Protein AF-A0A0P0W2U0-F1 (afdb_monomer)

Solvent-accessible surface area (backbone atoms only — not comparable to full-atom values): 4241 Å² total; per-residue (Å²): 118,91,59,81,68,39,58,57,51,48,45,43,36,36,74,70,62,42,58,53,71,80,69,77,67,94,45,84,80,52,35,62,57,34,47,52,53,34,50,48,56,56,73,39,54,88,54,77,64,52,32,59,48,20,53,52,43,50,52,53,50,52,52,52,56,53,48,56,55,61,75,75,106

Mean predicted aligned error: 5.79 Å

Organism: Oryza sativa subsp. japonica (NCBI:txid39947)

Structure (mmCIF, N/CA/C/O backbone):
data_AF-A0A0P0W2U0-F1
#
_entry.id   AF-A0A0P0W2U0-F1
#
loop_
_atom_site.group_PDB
_atom_site.id
_atom_site.type_symbol
_atom_site.label_atom_id
_atom_site.label_alt_id
_atom_site.label_comp_id
_atom_site.label_asym_id
_atom_site.label_entity_id
_atom_site.label_seq_id
_atom_site.pdbx_PDB_ins_code
_atom_site.Cartn_x
_atom_site.Cartn_y
_atom_site.Cartn_z
_atom_site.occupancy
_atom_site.B_iso_or_equiv
_atom_site.auth_seq_id
_atom_site.auth_comp_id
_atom_site.auth_asym_id
_atom_site.auth_atom_id
_atom_site.pdbx_PDB_model_num
ATOM 1 N N . PRO A 1 1 ? 7.602 2.656 -1.172 1.00 88.69 1 PRO A N 1
ATOM 2 C CA . PRO A 1 1 ? 8.091 2.300 0.185 1.00 88.69 1 PRO A CA 1
ATOM 3 C C . PRO A 1 1 ? 9.617 2.430 0.208 1.00 88.69 1 PRO A C 1
ATOM 5 O O . PRO A 1 1 ? 10.241 2.179 -0.819 1.00 88.69 1 PRO A O 1
ATOM 8 N N . LEU A 1 2 ? 10.198 2.860 1.326 1.00 86.94 2 LEU A N 1
ATOM 9 C CA . LEU A 1 2 ? 11.640 3.087 1.463 1.00 86.94 2 LEU A CA 1
ATOM 10 C C . LEU A 1 2 ? 12.299 2.040 2.363 1.00 86.94 2 LEU A C 1
ATOM 12 O O . LEU A 1 2 ? 13.358 1.525 2.017 1.00 86.94 2 LEU A O 1
ATOM 16 N N . CYS A 1 3 ? 11.685 1.698 3.496 1.00 88.31 3 CYS A N 1
ATOM 17 C CA . CYS A 1 3 ? 12.267 0.757 4.453 1.00 88.31 3 CYS A CA 1
ATOM 18 C C . CYS A 1 3 ? 11.222 0.149 5.405 1.00 88.31 3 CYS A C 1
ATOM 20 O O . CYS A 1 3 ? 10.084 0.612 5.474 1.00 88.31 3 CYS A O 1
ATOM 22 N N . ALA A 1 4 ? 11.643 -0.884 6.144 1.00 93.56 4 ALA A N 1
ATOM 23 C CA . ALA A 1 4 ? 10.928 -1.462 7.284 1.00 93.56 4 ALA A CA 1
ATOM 24 C C . ALA A 1 4 ? 9.476 -1.893 6.973 1.00 93.56 4 ALA A C 1
ATOM 26 O O . ALA A 1 4 ? 9.205 -2.513 5.941 1.00 93.56 4 ALA A O 1
ATOM 27 N N . GLU A 1 5 ? 8.537 -1.597 7.868 1.00 95.88 5 GLU A N 1
ATOM 28 C CA . GLU A 1 5 ? 7.129 -1.984 7.786 1.00 95.88 5 GLU A CA 1
ATOM 29 C C . GLU A 1 5 ? 6.382 -1.343 6.607 1.00 95.88 5 GLU A C 1
ATOM 31 O O . GLU A 1 5 ? 5.282 -1.773 6.262 1.00 95.88 5 GLU A O 1
ATOM 36 N N . GLN A 1 6 ? 6.978 -0.362 5.922 1.00 94.38 6 GLN A N 1
ATOM 37 C CA . GLN A 1 6 ? 6.339 0.331 4.803 1.00 94.38 6 GLN A CA 1
ATOM 38 C C . GLN A 1 6 ? 5.986 -0.603 3.639 1.00 94.38 6 GLN A C 1
ATOM 40 O O . GLN A 1 6 ? 5.026 -0.337 2.920 1.00 94.38 6 GLN A O 1
ATOM 45 N N . PHE A 1 7 ? 6.728 -1.696 3.437 1.00 93.50 7 PHE A N 1
ATOM 46 C CA . PHE A 1 7 ? 6.403 -2.688 2.404 1.00 93.50 7 PHE A CA 1
ATOM 47 C C . PHE A 1 7 ? 5.145 -3.496 2.753 1.00 93.50 7 PHE A C 1
ATOM 49 O O . PHE A 1 7 ? 4.321 -3.781 1.878 1.00 93.50 7 PHE A O 1
ATOM 56 N N . LEU A 1 8 ? 4.960 -3.814 4.038 1.00 96.38 8 LEU A N 1
ATOM 57 C CA . LEU A 1 8 ? 3.735 -4.441 4.531 1.00 96.38 8 LEU A CA 1
ATOM 58 C C . LEU A 1 8 ? 2.564 -3.458 4.459 1.00 96.38 8 LEU A C 1
ATOM 60 O O . LEU A 1 8 ? 1.497 -3.820 3.970 1.00 96.38 8 LEU A O 1
ATOM 64 N N . ASN A 1 9 ? 2.785 -2.198 4.840 1.00 96.69 9 ASN A N 1
ATOM 65 C CA . ASN A 1 9 ? 1.767 -1.152 4.756 1.00 96.69 9 ASN A CA 1
ATOM 66 C C . ASN A 1 9 ? 1.332 -0.886 3.308 1.00 96.69 9 ASN A C 1
ATOM 68 O O . ASN A 1 9 ? 0.141 -0.746 3.049 1.00 96.69 9 ASN A O 1
ATOM 72 N N . GLU A 1 10 ? 2.257 -0.867 2.344 1.00 96.06 10 GLU A N 1
ATOM 73 C CA . GLU A 1 10 ? 1.899 -0.754 0.925 1.00 96.06 10 GLU A CA 1
ATOM 74 C C . GLU A 1 10 ? 1.026 -1.931 0.477 1.00 96.06 10 GLU A C 1
ATOM 76 O O . GLU A 1 10 ? -0.001 -1.728 -0.167 1.00 96.06 10 GLU A O 1
ATOM 81 N N . THR A 1 11 ? 1.408 -3.156 0.844 1.00 96.25 11 THR A N 1
ATOM 82 C CA . THR A 1 11 ? 0.639 -4.370 0.528 1.00 96.25 11 THR A CA 1
ATOM 83 C C . THR A 1 11 ? -0.762 -4.295 1.132 1.00 96.25 11 THR A C 1
ATOM 85 O O . THR A 1 11 ? -1.750 -4.556 0.450 1.00 96.25 11 THR A O 1
ATOM 88 N N . PHE A 1 12 ? -0.876 -3.851 2.382 1.00 97.75 12 PHE A N 1
ATOM 89 C CA . PHE A 1 12 ? -2.161 -3.645 3.036 1.00 97.75 12 PHE A CA 1
ATOM 90 C C . PHE A 1 12 ? -3.016 -2.587 2.317 1.00 97.75 12 PHE A C 1
ATOM 92 O O . PHE A 1 12 ? -4.186 -2.828 2.034 1.00 97.75 12 PHE A O 1
ATOM 99 N N . LEU A 1 13 ? -2.445 -1.440 1.945 1.00 97.00 13 LEU A N 1
ATOM 100 C CA . LEU A 1 13 ? -3.177 -0.366 1.263 1.00 97.00 13 LEU A CA 1
ATOM 101 C C . LEU A 1 13 ? -3.616 -0.739 -0.163 1.00 97.00 13 LEU A C 1
ATOM 103 O O . LEU A 1 13 ? -4.719 -0.382 -0.585 1.00 97.00 13 LEU A O 1
ATOM 107 N N . VAL A 1 14 ? -2.757 -1.422 -0.921 1.00 95.88 14 VAL A N 1
ATOM 108 C CA . VAL A 1 14 ? -2.990 -1.727 -2.341 1.00 95.88 14 VAL A CA 1
ATOM 109 C C . VAL A 1 14 ? -3.771 -3.026 -2.511 1.00 95.88 14 VAL A C 1
ATOM 111 O O . VAL A 1 14 ? -4.773 -3.040 -3.221 1.00 95.88 14 VAL A O 1
ATOM 114 N N . ASP A 1 15 ? -3.350 -4.103 -1.850 1.00 95.81 15 ASP A N 1
ATOM 115 C CA . ASP A 1 15 ? -3.865 -5.444 -2.133 1.00 95.81 15 ASP A CA 1
ATOM 116 C C . ASP A 1 15 ? -5.056 -5.804 -1.217 1.00 95.81 15 ASP A C 1
ATOM 118 O O . ASP A 1 15 ? -5.994 -6.472 -1.659 1.00 95.81 15 ASP A O 1
ATOM 122 N N . VAL A 1 16 ? -5.069 -5.315 0.033 1.00 97.06 16 VAL A N 1
ATOM 123 C CA . VAL A 1 16 ? -6.147 -5.595 1.007 1.00 97.06 16 VAL A CA 1
ATOM 124 C C . VAL A 1 16 ? -7.227 -4.514 0.985 1.00 97.06 16 VAL A C 1
ATOM 126 O O . VAL A 1 16 ? -8.384 -4.796 0.679 1.00 97.06 16 VAL A O 1
ATOM 129 N N . LEU A 1 17 ? -6.868 -3.264 1.288 1.00 97.06 17 LEU A N 1
ATOM 130 C CA . LEU A 1 17 ? -7.823 -2.155 1.355 1.00 97.06 17 LEU A CA 1
ATOM 131 C C . LEU A 1 17 ? -8.249 -1.654 -0.026 1.00 97.06 17 LEU A C 1
ATOM 133 O O . LEU A 1 17 ? -9.338 -1.089 -0.151 1.00 97.06 17 LEU A O 1
ATOM 137 N N . ARG A 1 18 ? -7.421 -1.901 -1.051 1.00 95.44 18 ARG A N 1
ATOM 138 C CA . ARG A 1 18 ? -7.656 -1.508 -2.447 1.00 95.44 18 ARG A 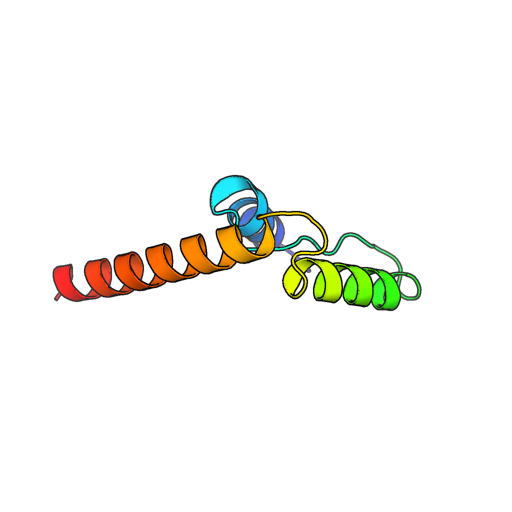CA 1
ATOM 139 C C . ARG A 1 18 ? -7.911 -0.012 -2.588 1.00 95.44 18 ARG A C 1
ATOM 141 O O . ARG A 1 18 ? -8.864 0.400 -3.239 1.00 95.44 18 ARG A O 1
ATOM 148 N N . VAL A 1 19 ? -7.060 0.799 -1.962 1.00 96.06 19 VAL A N 1
ATOM 149 C CA . VAL A 1 19 ? -7.144 2.271 -2.003 1.00 96.06 19 VAL A CA 1
ATOM 150 C C . VAL A 1 19 ? -5.924 2.937 -2.631 1.00 96.06 19 VAL A C 1
ATOM 152 O O . VAL A 1 19 ? -5.980 4.112 -2.981 1.00 96.06 19 VAL A O 1
ATOM 155 N N . GLY A 1 20 ? -4.825 2.201 -2.796 1.00 94.06 20 GLY A N 1
ATOM 156 C CA . GLY A 1 20 ? -3.576 2.721 -3.347 1.00 94.06 20 GLY A CA 1
ATOM 157 C C . GLY A 1 20 ? -3.263 2.218 -4.754 1.00 94.06 20 GLY A C 1
ATOM 158 O O . GLY A 1 20 ? -3.839 1.245 -5.238 1.00 94.06 20 GLY A O 1
ATOM 159 N N . VAL A 1 21 ? -2.277 2.857 -5.380 1.00 93.25 21 VAL A N 1
ATOM 160 C CA . VAL A 1 21 ? -1.599 2.367 -6.585 1.00 93.25 21 VAL A CA 1
ATOM 161 C C . VAL A 1 21 ? -0.121 2.213 -6.253 1.00 93.25 21 VAL A C 1
ATOM 163 O O . VAL A 1 21 ? 0.509 3.130 -5.730 1.00 93.25 21 VAL A O 1
ATOM 166 N N . ARG A 1 22 ? 0.436 1.040 -6.550 1.00 91.44 22 ARG A N 1
ATOM 167 C CA . ARG A 1 22 ? 1.842 0.731 -6.287 1.00 91.44 22 ARG A CA 1
ATOM 168 C C . ARG A 1 22 ? 2.752 1.417 -7.306 1.00 91.44 22 ARG A C 1
ATOM 170 O O . ARG A 1 22 ? 2.538 1.284 -8.512 1.00 91.44 22 ARG A O 1
ATOM 177 N N . VAL A 1 23 ? 3.816 2.058 -6.823 1.00 90.00 23 VAL A N 1
ATOM 178 C CA . VAL A 1 23 ? 4.908 2.578 -7.661 1.00 90.00 23 VAL A CA 1
ATOM 179 C C . VAL A 1 23 ? 6.042 1.554 -7.646 1.00 90.00 23 VAL A C 1
ATOM 181 O O . VAL A 1 23 ? 6.772 1.443 -6.664 1.00 90.00 23 VAL A O 1
ATOM 184 N N . ARG A 1 24 ? 6.173 0.760 -8.713 1.00 73.31 24 ARG A N 1
ATOM 185 C CA . ARG A 1 24 ? 7.281 -0.195 -8.869 1.00 73.31 24 ARG A CA 1
ATOM 186 C C . ARG A 1 24 ? 8.340 0.431 -9.767 1.00 73.31 24 ARG A C 1
ATOM 188 O O . ARG A 1 24 ? 8.097 0.490 -10.959 1.00 73.31 24 ARG A O 1
ATOM 195 N N . GLU A 1 25 ? 9.478 0.863 -9.221 1.00 66.88 25 GLU A N 1
ATOM 196 C CA . GLU A 1 25 ? 10.756 0.946 -9.953 1.00 66.88 25 GLU A CA 1
ATOM 197 C C . GLU A 1 25 ? 11.925 1.293 -9.019 1.00 66.88 25 GLU A C 1
ATOM 199 O O . GLU A 1 25 ? 11.819 2.155 -8.150 1.00 66.88 25 GLU A O 1
ATOM 204 N N . ALA A 1 26 ? 13.037 0.572 -9.199 1.00 55.34 26 ALA A N 1
ATOM 205 C CA . ALA A 1 26 ? 14.196 0.536 -8.302 1.00 55.34 26 ALA A CA 1
ATOM 206 C C . ALA A 1 26 ? 15.435 1.284 -8.845 1.00 55.34 26 ALA A C 1
ATOM 208 O O . ALA A 1 26 ? 16.526 1.140 -8.301 1.00 55.34 26 ALA A O 1
ATOM 209 N N . ALA A 1 27 ? 15.299 2.081 -9.911 1.00 55.50 27 ALA A N 1
ATOM 210 C CA . ALA A 1 27 ? 16.411 2.827 -10.508 1.00 55.50 27 ALA A CA 1
ATOM 211 C C . ALA A 1 27 ? 16.014 4.280 -10.809 1.00 55.50 27 ALA A C 1
ATOM 213 O O . ALA A 1 27 ? 14.931 4.544 -11.328 1.00 55.50 27 ALA A O 1
ATOM 214 N N . SER A 1 28 ? 16.904 5.229 -10.494 1.00 60.28 28 SER A N 1
ATOM 215 C CA . SER A 1 28 ? 16.585 6.665 -10.389 1.00 60.28 28 SER A CA 1
ATOM 216 C C . SER A 1 28 ? 16.012 7.310 -11.655 1.00 60.28 28 SER A C 1
ATOM 218 O O . SER A 1 28 ? 15.194 8.215 -11.544 1.00 60.28 28 SER A O 1
ATOM 220 N N . LYS A 1 29 ? 16.398 6.851 -12.853 1.00 58.38 29 LYS A N 1
ATOM 221 C CA . LYS A 1 29 ? 15.851 7.373 -14.120 1.00 58.38 29 LYS A CA 1
ATOM 222 C C . LYS A 1 29 ? 14.467 6.818 -14.450 1.00 58.38 29 LYS A C 1
ATOM 224 O O . LYS A 1 29 ? 13.650 7.527 -15.018 1.00 58.38 29 LYS A O 1
ATOM 229 N N . ALA A 1 30 ? 14.208 5.573 -14.067 1.00 63.56 30 ALA A N 1
ATOM 230 C CA . ALA A 1 30 ? 12.919 4.927 -14.276 1.00 63.56 30 ALA A CA 1
ATOM 231 C C . ALA A 1 30 ? 11.859 5.527 -13.319 1.00 63.56 30 ALA A C 1
ATOM 233 O O . ALA A 1 30 ? 10.713 5.761 -13.694 1.00 63.56 30 ALA A O 1
ATOM 234 N N . ALA A 1 31 ? 12.294 5.949 -12.123 1.00 75.06 31 ALA A N 1
ATOM 235 C CA . ALA A 1 31 ? 11.437 6.502 -11.076 1.00 75.06 31 ALA A CA 1
ATOM 236 C C . ALA A 1 31 ? 10.470 7.606 -11.549 1.00 75.06 31 ALA A C 1
ATOM 238 O O . ALA A 1 31 ? 9.295 7.560 -11.190 1.00 75.06 31 ALA A O 1
ATOM 239 N N . THR A 1 32 ? 10.911 8.572 -12.363 1.00 84.19 32 THR A N 1
ATOM 240 C CA . THR A 1 32 ? 10.029 9.656 -12.835 1.00 84.19 32 THR A CA 1
ATOM 241 C C . THR A 1 32 ? 8.889 9.132 -13.706 1.00 84.19 32 THR A C 1
ATOM 243 O O . THR A 1 32 ? 7.739 9.530 -13.521 1.00 84.19 32 THR A O 1
ATOM 246 N N . GLU A 1 33 ? 9.173 8.212 -14.627 1.00 86.75 33 GLU A N 1
ATOM 247 C CA . GLU A 1 33 ? 8.145 7.635 -15.493 1.00 86.75 33 GLU A CA 1
ATOM 248 C C . GLU A 1 33 ? 7.216 6.691 -14.726 1.00 86.75 33 GLU A C 1
ATOM 250 O O . GLU A 1 33 ? 6.002 6.711 -14.937 1.00 86.75 33 GLU A O 1
ATOM 255 N N . ALA A 1 34 ? 7.761 5.892 -13.804 1.00 87.19 34 ALA A N 1
ATOM 256 C CA . ALA A 1 34 ? 6.970 5.043 -12.918 1.00 87.19 34 ALA A CA 1
ATOM 257 C C . ALA A 1 34 ? 5.977 5.870 -12.097 1.00 87.19 34 ALA A C 1
ATOM 259 O O . ALA A 1 34 ? 4.804 5.503 -11.987 1.00 87.19 34 ALA A O 1
ATOM 260 N N . VAL A 1 35 ? 6.437 7.000 -11.553 1.00 88.88 35 VAL A N 1
ATOM 261 C CA . VAL A 1 35 ? 5.590 7.943 -10.820 1.00 88.88 35 VAL A CA 1
ATOM 262 C C . VAL A 1 35 ? 4.529 8.528 -11.745 1.00 88.88 35 VAL A C 1
ATOM 264 O O . VAL A 1 35 ? 3.355 8.475 -11.395 1.00 88.88 35 VAL A O 1
ATOM 267 N N . ALA A 1 36 ? 4.893 9.009 -12.937 1.00 89.88 36 ALA A N 1
ATOM 268 C CA . ALA A 1 36 ? 3.926 9.553 -13.890 1.00 89.88 36 ALA A CA 1
ATOM 269 C C . ALA A 1 36 ? 2.824 8.534 -14.241 1.00 89.88 36 ALA A C 1
ATOM 271 O O . ALA A 1 36 ? 1.638 8.851 -14.147 1.00 89.88 36 ALA A O 1
ATOM 272 N N . ARG A 1 37 ? 3.191 7.280 -14.543 1.00 88.38 37 ARG A N 1
ATOM 273 C CA . ARG A 1 37 ? 2.230 6.190 -14.796 1.00 88.38 37 ARG A CA 1
ATOM 274 C C . ARG A 1 37 ? 1.340 5.909 -13.587 1.00 88.38 37 ARG A C 1
ATOM 276 O O . ARG A 1 37 ? 0.143 5.685 -13.748 1.00 88.38 37 ARG A O 1
ATOM 283 N N . ALA A 1 38 ? 1.905 5.900 -12.382 1.00 90.25 38 ALA A N 1
ATOM 284 C CA . ALA A 1 38 ? 1.141 5.663 -11.162 1.00 90.25 38 ALA A CA 1
ATOM 285 C C . ALA A 1 38 ? 0.164 6.806 -10.857 1.00 90.25 38 ALA A C 1
ATOM 287 O O . ALA A 1 38 ? -0.959 6.531 -10.445 1.00 90.25 38 ALA A O 1
ATOM 288 N N . VAL A 1 39 ? 0.555 8.061 -11.104 1.00 90.56 39 VAL A N 1
ATOM 289 C CA . VAL A 1 39 ? -0.334 9.224 -10.967 1.00 90.56 39 VAL A CA 1
ATOM 290 C C . VAL A 1 39 ? -1.480 9.139 -11.969 1.00 90.56 39 VAL A C 1
ATOM 292 O O . VAL A 1 39 ? -2.628 9.289 -11.564 1.00 90.56 39 VAL A O 1
ATOM 295 N N . VAL A 1 40 ? -1.203 8.825 -13.238 1.00 90.25 40 VAL A N 1
ATOM 296 C CA . VAL A 1 40 ? -2.253 8.628 -14.253 1.00 90.25 40 VAL A CA 1
ATOM 297 C C . VAL A 1 40 ? -3.217 7.525 -13.823 1.00 90.25 40 VAL A C 1
ATOM 299 O O . VAL A 1 40 ? -4.414 7.765 -13.767 1.00 90.25 40 VAL A O 1
ATOM 302 N N . ARG A 1 41 ? -2.713 6.355 -13.409 1.00 89.56 41 ARG A N 1
ATOM 303 C CA . ARG A 1 41 ? -3.558 5.260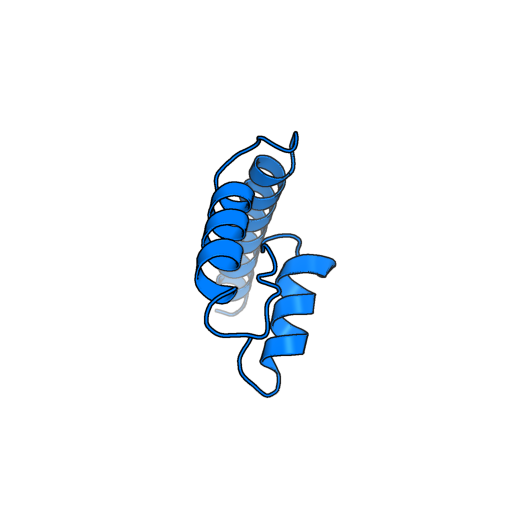 -12.896 1.00 89.56 41 ARG A CA 1
ATOM 304 C C . ARG A 1 41 ? -4.368 5.656 -11.669 1.00 89.56 41 ARG A C 1
ATOM 306 O O . ARG A 1 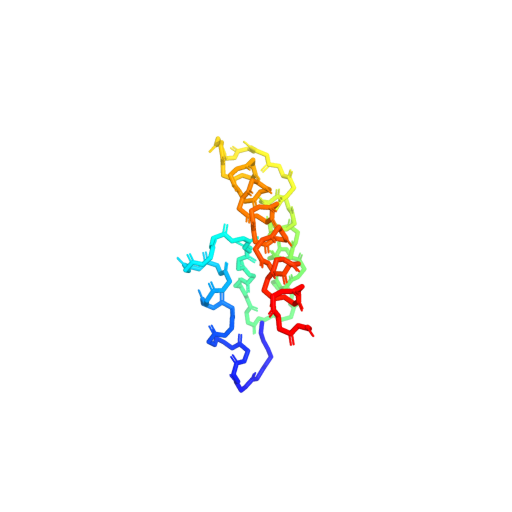41 ? -5.469 5.159 -11.484 1.00 89.56 41 ARG A O 1
ATOM 313 N N . LEU A 1 42 ? -3.813 6.484 -10.788 1.00 91.56 42 LEU A N 1
ATOM 314 C CA . LEU A 1 42 ? -4.506 6.932 -9.586 1.00 91.56 42 LEU A CA 1
ATOM 315 C C . LEU A 1 42 ? -5.651 7.897 -9.925 1.00 91.56 42 LEU A C 1
ATOM 317 O O . LEU A 1 42 ? -6.704 7.806 -9.294 1.00 91.56 42 LEU A O 1
ATOM 321 N N . MET A 1 43 ? -5.434 8.794 -10.891 1.00 88.69 43 MET A N 1
ATOM 322 C CA . MET A 1 43 ? -6.351 9.884 -11.238 1.00 88.69 43 MET A CA 1
ATOM 323 C C . MET A 1 43 ? -7.400 9.501 -12.280 1.00 88.69 43 MET A C 1
ATOM 325 O O . MET A 1 43 ? -8.557 9.899 -12.132 1.00 88.69 43 MET A O 1
ATOM 329 N N . ASN A 1 44 ? -7.004 8.752 -13.308 1.00 79.50 44 ASN A N 1
ATOM 330 C CA . ASN A 1 44 ? -7.845 8.445 -14.455 1.00 79.50 44 ASN A CA 1
ATOM 331 C C . ASN A 1 44 ? -8.556 7.100 -14.291 1.00 79.50 44 ASN A C 1
ATOM 333 O O . ASN A 1 44 ? -7.973 6.115 -13.834 1.00 79.50 44 ASN A O 1
ATOM 337 N N . ASP A 1 45 ? -9.801 7.065 -14.758 1.00 66.19 45 ASP A N 1
ATOM 338 C CA . ASP A 1 45 ? -10.612 5.858 -14.946 1.00 66.19 4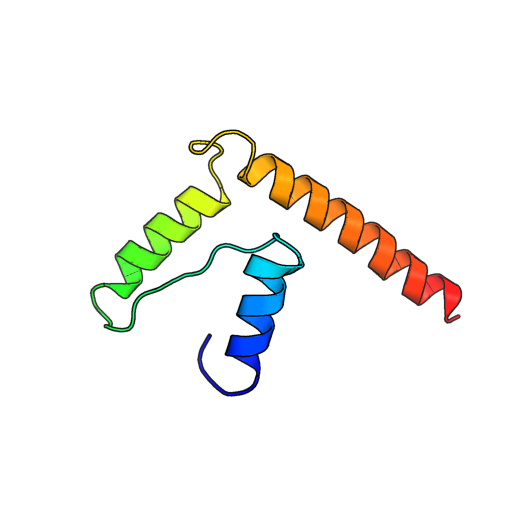5 ASP A CA 1
ATOM 339 C C . ASP A 1 45 ? -10.297 5.154 -16.284 1.00 66.19 45 ASP A C 1
ATOM 341 O O . ASP A 1 45 ? -11.101 4.363 -16.766 1.00 66.19 45 ASP A O 1
ATOM 345 N N . ASP A 1 46 ? -9.127 5.414 -16.892 1.00 61.38 46 ASP A N 1
ATOM 346 C CA . ASP A 1 46 ? -8.737 4.801 -18.177 1.00 61.38 46 ASP A CA 1
ATOM 347 C C . ASP A 1 46 ? -8.655 3.257 -18.081 1.00 61.38 46 ASP A C 1
ATOM 349 O O . ASP A 1 46 ? -8.701 2.570 -19.099 1.00 61.38 46 ASP A O 1
ATOM 353 N N . ASP A 1 47 ? -8.621 2.720 -16.851 1.00 59.44 47 ASP A N 1
ATOM 354 C CA . ASP A 1 47 ? -9.072 1.369 -16.505 1.00 59.44 47 ASP A CA 1
ATOM 355 C C . ASP A 1 47 ? -10.429 1.453 -15.773 1.00 59.44 47 ASP A C 1
ATOM 357 O O . ASP A 1 47 ? -10.475 1.766 -14.576 1.00 59.44 47 ASP A O 1
ATOM 361 N N . ASN A 1 48 ? -11.513 1.164 -16.507 1.00 61.69 48 ASN A N 1
ATOM 362 C CA . ASN A 1 48 ? -12.908 1.043 -16.054 1.00 61.69 48 ASN A CA 1
ATOM 363 C C . ASN A 1 48 ? -13.062 0.694 -14.559 1.00 61.69 48 ASN A C 1
ATOM 365 O O . ASN A 1 48 ? -12.503 -0.289 -14.068 1.00 61.69 48 ASN A O 1
ATOM 369 N N . ASP A 1 49 ? -13.871 1.490 -13.857 1.00 77.69 49 ASP A N 1
ATOM 370 C CA . ASP A 1 49 ? -14.323 1.338 -12.465 1.00 77.69 49 ASP A CA 1
ATOM 371 C C . ASP A 1 49 ? -13.250 1.330 -11.366 1.00 77.69 49 ASP A C 1
ATOM 373 O O . ASP A 1 49 ? -13.585 1.492 -10.192 1.00 77.69 49 ASP A O 1
ATOM 377 N N . ALA A 1 50 ? -11.960 1.186 -11.676 1.00 86.12 50 ALA A N 1
ATOM 378 C CA . ALA A 1 50 ? -10.948 0.992 -10.644 1.00 86.12 50 ALA A CA 1
ATOM 379 C C . ALA A 1 50 ? -10.659 2.270 -9.836 1.00 86.12 50 ALA A C 1
ATOM 381 O O . ALA A 1 50 ? -10.504 2.191 -8.611 1.00 86.12 50 ALA A O 1
ATOM 382 N N . ALA A 1 51 ? -10.567 3.445 -10.474 1.00 88.69 51 ALA A N 1
ATOM 383 C CA . ALA A 1 51 ? -10.315 4.694 -9.746 1.00 88.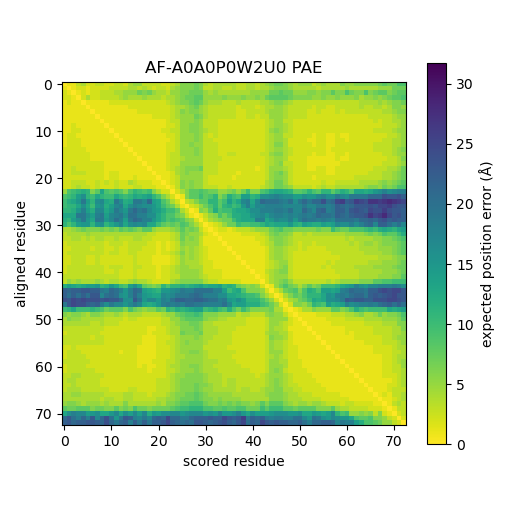69 51 ALA A CA 1
ATOM 384 C C . ALA A 1 51 ? -11.564 5.160 -8.991 1.00 88.69 51 ALA A C 1
ATOM 386 O O . ALA A 1 51 ? -11.461 5.543 -7.820 1.00 88.69 51 ALA A O 1
ATOM 387 N N . ALA A 1 52 ? -12.742 5.029 -9.601 1.00 89.75 52 ALA A N 1
ATOM 388 C CA . ALA A 1 52 ? -14.025 5.191 -8.924 1.00 89.75 52 ALA A CA 1
ATOM 389 C C . ALA A 1 52 ? -14.168 4.266 -7.696 1.00 89.75 52 ALA A C 1
ATOM 391 O O . ALA A 1 52 ? -14.451 4.747 -6.596 1.00 89.75 52 ALA A O 1
ATOM 392 N N . ALA A 1 53 ? -13.884 2.966 -7.830 1.00 91.94 53 ALA A N 1
ATOM 393 C CA . ALA A 1 53 ? -13.950 2.008 -6.726 1.00 91.94 53 ALA A CA 1
ATOM 394 C C . ALA A 1 53 ? -12.986 2.373 -5.590 1.00 91.94 53 ALA A C 1
ATOM 396 O O . ALA A 1 53 ? -13.385 2.359 -4.426 1.00 91.94 53 ALA A O 1
ATOM 397 N N . ARG A 1 54 ? -11.744 2.783 -5.898 1.00 93.56 54 ARG A N 1
ATOM 398 C CA . ARG A 1 54 ? -10.805 3.286 -4.876 1.00 93.56 54 ARG A CA 1
ATOM 399 C C . ARG A 1 54 ? -11.396 4.465 -4.101 1.00 93.56 54 ARG A C 1
ATOM 401 O O . ARG A 1 54 ? -11.323 4.472 -2.875 1.00 93.56 54 ARG A O 1
ATOM 408 N N . LYS A 1 55 ? -12.008 5.438 -4.787 1.00 92.81 55 LYS A N 1
ATOM 409 C CA . LYS A 1 55 ? -12.643 6.605 -4.142 1.00 92.81 55 LYS A CA 1
ATOM 410 C C . LYS A 1 55 ? -13.784 6.190 -3.208 1.00 92.81 55 LYS A C 1
ATOM 412 O O . LYS A 1 55 ? -13.845 6.694 -2.088 1.00 92.81 55 LYS A O 1
ATOM 417 N N . VAL A 1 56 ? -14.632 5.246 -3.626 1.00 94.88 56 VAL A N 1
ATOM 418 C CA . VAL A 1 56 ? -15.701 4.681 -2.778 1.00 94.88 56 VAL A CA 1
ATOM 419 C C . VAL A 1 56 ? -15.110 4.022 -1.529 1.00 94.88 56 VAL A C 1
ATOM 421 O O . VAL A 1 56 ? -15.508 4.352 -0.415 1.00 94.88 56 VAL A O 1
ATOM 424 N N . ARG A 1 57 ? -14.091 3.170 -1.689 1.00 96.25 57 ARG A N 1
ATOM 425 C CA . ARG A 1 57 ? -13.410 2.498 -0.569 1.00 96.25 57 ARG A CA 1
ATOM 426 C C . ARG A 1 57 ? -12.771 3.482 0.407 1.00 96.25 57 ARG A C 1
ATOM 428 O O . ARG A 1 57 ? -12.876 3.306 1.617 1.00 96.25 57 ARG A O 1
ATOM 435 N N . VAL A 1 58 ? -12.136 4.539 -0.097 1.00 96.75 58 VAL A N 1
ATOM 436 C CA . VAL A 1 58 ? -11.578 5.610 0.743 1.00 96.75 58 VAL A CA 1
ATOM 437 C C . VAL A 1 58 ? -12.680 6.318 1.537 1.00 96.75 58 VAL A C 1
ATOM 439 O O . VAL A 1 58 ? -12.489 6.598 2.721 1.00 96.75 58 VAL A O 1
ATOM 442 N N . ALA A 1 59 ? -13.835 6.587 0.921 1.00 97.56 59 ALA A N 1
ATOM 443 C CA . ALA A 1 59 ? -14.965 7.210 1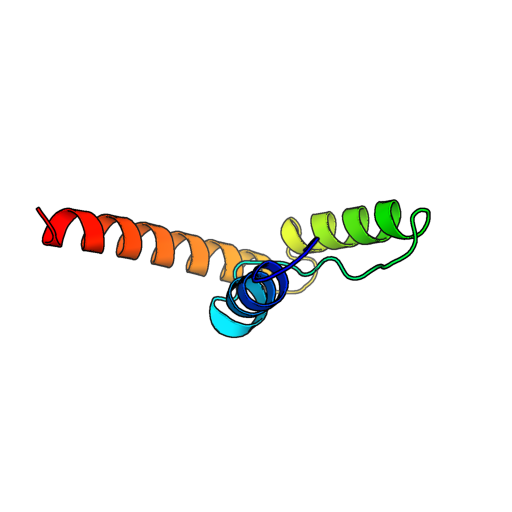.604 1.00 97.56 59 ALA A CA 1
ATOM 444 C C . ALA A 1 59 ? -15.533 6.315 2.721 1.00 97.56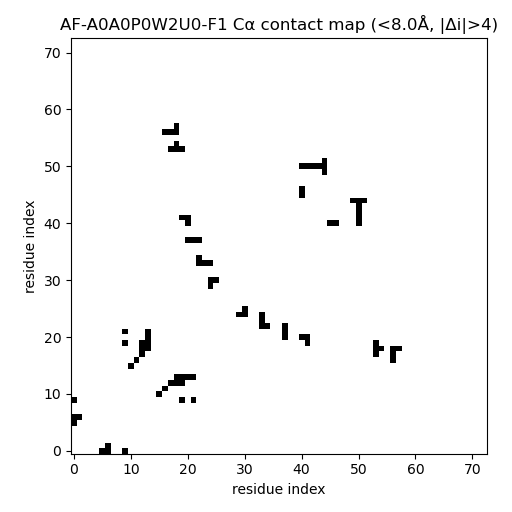 59 ALA A C 1
ATOM 446 O O . ALA A 1 59 ? -15.736 6.801 3.834 1.00 97.56 59 ALA A O 1
ATOM 447 N N . GLU A 1 60 ? -15.714 5.015 2.460 1.00 97.56 60 GLU A N 1
ATOM 448 C CA . GLU A 1 60 ? -16.134 4.026 3.465 1.00 97.56 60 GLU A CA 1
ATOM 449 C C . GLU A 1 60 ? -15.162 3.986 4.653 1.00 97.56 60 GLU A C 1
ATOM 451 O O . GLU A 1 60 ? -15.578 4.132 5.802 1.00 97.56 60 GLU A O 1
ATOM 456 N N . LEU A 1 61 ? -13.855 3.878 4.382 1.00 97.75 61 LEU A N 1
ATOM 457 C CA . LEU A 1 61 ? -12.826 3.852 5.424 1.00 97.75 61 LEU A CA 1
ATOM 458 C C . LEU A 1 61 ? -12.808 5.132 6.264 1.00 97.75 61 LEU A C 1
ATOM 460 O O . LEU A 1 61 ? -12.618 5.059 7.476 1.00 97.75 61 LEU A O 1
ATOM 464 N N . ASN A 1 62 ? -13.024 6.299 5.653 1.00 97.56 62 ASN A N 1
ATOM 465 C CA . ASN A 1 62 ? -13.116 7.568 6.378 1.00 97.56 62 ASN A CA 1
ATOM 466 C C . ASN A 1 62 ? -14.306 7.575 7.353 1.00 97.56 62 ASN A C 1
ATOM 468 O O . ASN A 1 62 ? -14.160 8.008 8.496 1.00 97.56 62 ASN A O 1
ATOM 472 N N . VAL A 1 63 ? -15.471 7.067 6.932 1.00 97.88 63 VAL A N 1
ATOM 473 C CA . VAL A 1 63 ? -16.645 6.938 7.811 1.00 97.88 63 VAL A CA 1
ATOM 474 C C . VAL A 1 63 ? -16.353 5.976 8.963 1.00 97.88 63 VAL A C 1
ATOM 476 O O . VAL A 1 63 ? -16.540 6.351 10.120 1.00 97.88 63 VAL A O 1
ATOM 479 N N . THR A 1 64 ? -15.829 4.782 8.674 1.00 96.94 64 THR A N 1
ATOM 480 C CA . THR A 1 64 ? -15.484 3.783 9.698 1.00 96.94 64 THR A CA 1
ATOM 481 C C . THR A 1 64 ? -14.457 4.314 10.697 1.00 96.94 64 THR A C 1
ATOM 483 O O . THR A 1 64 ? -14.642 4.165 11.902 1.00 96.94 64 THR A O 1
ATOM 486 N N . ALA A 1 65 ? -13.401 4.984 10.224 1.00 96.00 65 ALA A N 1
ATOM 487 C CA . ALA A 1 65 ? -12.365 5.541 11.090 1.00 96.00 65 ALA A CA 1
ATOM 488 C C . ALA A 1 65 ? -12.922 6.610 12.044 1.00 96.00 65 ALA A C 1
ATOM 490 O O . ALA A 1 65 ? -12.571 6.634 13.222 1.00 96.00 65 ALA A O 1
ATOM 491 N N . ARG A 1 66 ? -13.821 7.475 11.558 1.00 96.62 66 ARG A N 1
ATOM 492 C CA . ARG A 1 66 ? -14.493 8.478 12.399 1.00 96.62 66 ARG A CA 1
ATOM 493 C C . ARG A 1 66 ? -15.429 7.833 13.421 1.00 96.62 66 A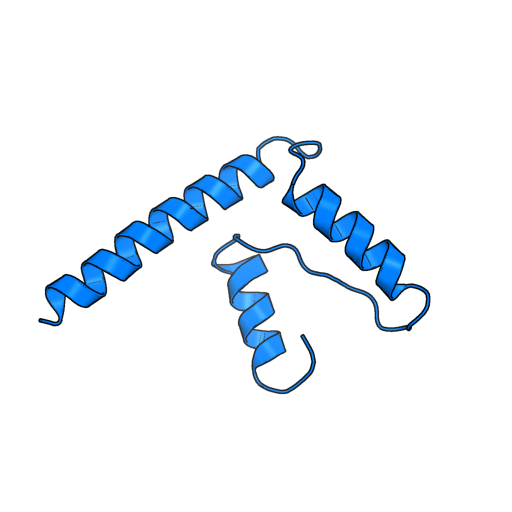RG A C 1
ATOM 495 O O . ARG A 1 66 ? -15.429 8.265 14.571 1.00 96.62 66 ARG A O 1
ATOM 502 N N . GLY A 1 67 ? -16.185 6.810 13.015 1.00 97.38 67 GLY A N 1
ATOM 503 C CA . GLY A 1 67 ? -17.066 6.046 13.903 1.00 97.38 67 GLY A CA 1
ATOM 504 C C . GLY A 1 67 ? -16.303 5.388 15.053 1.00 97.38 67 GLY A C 1
ATOM 505 O O . GLY A 1 67 ? -16.641 5.611 16.211 1.00 97.38 67 GLY A O 1
ATOM 506 N N . ALA A 1 68 ? -15.200 4.698 14.750 1.00 96.19 68 ALA A N 1
ATOM 507 C CA . ALA A 1 68 ? -14.371 4.026 15.753 1.00 96.19 68 ALA A CA 1
ATOM 508 C C . ALA A 1 68 ? -13.816 4.987 16.822 1.00 96.19 68 ALA A C 1
ATOM 510 O O . ALA A 1 68 ? -13.761 4.650 18.003 1.00 96.19 68 ALA A O 1
ATOM 511 N N . VAL A 1 69 ? -13.432 6.208 16.430 1.00 95.06 69 VAL A N 1
ATOM 512 C CA . VAL A 1 69 ? -12.975 7.229 17.387 1.00 95.06 69 VAL A CA 1
ATOM 513 C C . VAL A 1 69 ? -14.131 7.746 18.248 1.00 95.06 69 VAL A C 1
ATOM 515 O O . VAL A 1 69 ? -13.932 7.981 19.439 1.00 95.06 69 VAL A O 1
ATOM 518 N N . ALA A 1 70 ? -15.324 7.922 17.677 1.00 94.12 70 ALA A N 1
ATOM 519 C CA . ALA A 1 70 ? -16.498 8.379 18.419 1.00 94.12 70 ALA A CA 1
ATOM 520 C C . ALA A 1 70 ? -16.991 7.346 19.445 1.00 94.12 70 ALA A C 1
ATOM 522 O O . ALA A 1 70 ? -17.363 7.739 20.541 1.00 94.12 70 ALA A O 1
ATOM 523 N N . GLU A 1 71 ? -16.944 6.051 19.121 1.00 88.25 71 GLU A N 1
ATOM 524 C CA . GLU A 1 71 ? -17.308 4.954 20.034 1.00 88.25 71 GLU A CA 1
ATOM 525 C C . GLU A 1 71 ? -16.308 4.768 21.183 1.00 88.25 71 GLU A C 1
ATOM 527 O O . GLU A 1 71 ? -16.658 4.257 22.242 1.00 88.25 71 GLU A O 1
ATOM 532 N N . SER A 1 72 ? -15.052 5.176 20.977 1.00 80.56 72 SER A N 1
ATOM 533 C CA . SER A 1 72 ? -13.995 5.083 21.992 1.00 80.56 72 SER A CA 1
ATOM 534 C C . SER A 1 72 ? -14.002 6.219 23.029 1.00 80.56 72 SER A C 1
ATOM 536 O O . SER A 1 72 ? -13.170 6.203 23.938 1.00 80.56 72 SER A O 1
ATOM 538 N N . ARG A 1 73 ? -14.886 7.214 22.873 1.00 63.41 73 ARG A N 1
ATOM 539 C CA . ARG A 1 73 ? -15.047 8.361 23.781 1.00 63.41 73 ARG A CA 1
ATOM 540 C C . ARG A 1 73 ? -16.237 8.176 24.707 1.00 63.41 73 ARG A C 1
ATOM 542 O O . ARG A 1 73 ? -16.086 8.574 25.882 1.00 63.41 73 ARG A O 1
#

pLDDT: mean 87.28, std 12.3, range [55.34, 97.88]

Secondary structure (DSSP, 8-state):
--STTHHHHHHIIIIIS---------SHHHHHHHHHHHHHHHH--SSTTHHHHHHHHHHHHHHHHHHHHHHT-

Nearest PDB structures (foldseek):
  2fj9-assembly1_A  TM=2.775E-01  e=5.991E+00  Homo sapiens

Radius of gyration: 14.96 Å; Cα contacts (8 Å, |Δi|>4): 45; chains: 1; bounding box: 34×16×42 Å

Sequence (73 aa):
PLCAEQFLNETFLVD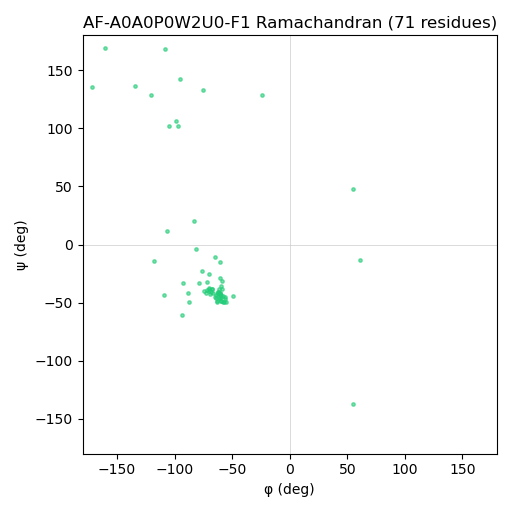VLRVGVRVREAASKAATEAVARAVVRLMNDDDNDAAAARKVRVAELNVTARGAVAESR

Foldseek 3Di:
DPDDCVVVVVCCCCVPLNQAFDQDDDDDVVNVVSVVVRVCVCPDVPPPCSNVVNVVSVVVVVVVVVVVVVVVD